Protein AF-C0BCN9-F1 (afdb_monomer_lite)

Secondary structure (DSSP, 8-state):
----SS--HHHHHHTS-HHHHHHHHHHHHHHHHHTT-TTSPP-EEEEEEETTEEEEEEEEE---------

Sequence (70 aa):
MKFRKTGGLSAALEAVSVPKQMRLSGAAVYYLMKNGCTEIPCRFDVIGIAGNKISLRKNAFEYCGDFGIV

Radius of gyration: 13.96 Å; chains: 1; bounding box: 30×36×33 Å

Foldseek 3Di:
DDDDQDDPPVVQLVVCDLVNLAVVLVVVCVVCVVVVNNVPDDADKTWDDHPPDIDIDTRSDDRRYDPPDD

Organism: NCBI:txid470146

InterPro domains:
  IPR003509 UPF0102 protein YraN-like [PF02021] (2-49)
  IPR011856 tRNA endonuclease-like domain superfamily [G3DSA:3.40.1350.10] (1-66)

Structure (mmCIF, N/CA/C/O backbone):
data_AF-C0BCN9-F1
#
_entry.id   AF-C0BCN9-F1
#
loop_
_atom_site.group_PDB
_atom_site.id
_atom_site.type_symbol
_atom_site.label_atom_id
_atom_site.label_alt_id
_atom_site.label_comp_id
_atom_site.label_asym_id
_atom_site.label_entity_id
_atom_site.label_seq_id
_atom_site.pdbx_PDB_ins_code
_atom_site.Cartn_x
_atom_site.Cartn_y
_atom_site.Cartn_z
_atom_site.occupancy
_atom_site.B_iso_or_equiv
_atom_site.auth_seq_id
_atom_site.auth_comp_id
_atom_site.auth_asym_id
_atom_site.auth_atom_id
_atom_site.pdbx_PDB_model_num
ATOM 1 N N . MET A 1 1 ? -1.066 1.685 -14.488 1.00 41.69 1 MET A N 1
ATOM 2 C CA . MET A 1 1 ? -0.391 0.369 -14.560 1.00 41.69 1 MET A CA 1
ATOM 3 C C . MET A 1 1 ? 0.952 0.574 -15.257 1.00 41.69 1 MET A C 1
ATOM 5 O O . MET A 1 1 ? 0.950 1.146 -16.338 1.00 41.69 1 MET A O 1
ATOM 9 N N . LYS A 1 2 ? 2.094 0.271 -14.621 1.00 47.88 2 LYS A N 1
ATOM 10 C CA . LYS A 1 2 ? 3.428 0.514 -15.211 1.00 47.88 2 LYS A CA 1
ATOM 11 C C . LYS A 1 2 ? 4.046 -0.844 -15.534 1.00 47.88 2 LYS A C 1
ATOM 13 O O . LYS A 1 2 ? 4.347 -1.602 -14.621 1.00 47.88 2 LYS A O 1
ATOM 18 N N . PHE A 1 3 ? 4.163 -1.163 -16.818 1.00 44.97 3 PHE A N 1
ATOM 19 C CA . PHE A 1 3 ? 4.672 -2.449 -17.287 1.00 44.97 3 PHE A CA 1
ATOM 20 C C . PHE A 1 3 ? 6.184 -2.358 -17.502 1.00 44.97 3 PHE A C 1
ATOM 22 O O . PHE A 1 3 ? 6.669 -1.422 -18.137 1.00 44.97 3 PHE A O 1
ATOM 29 N N . ARG A 1 4 ? 6.938 -3.329 -16.983 1.00 54.41 4 ARG A N 1
ATOM 30 C CA . ARG A 1 4 ? 8.362 -3.510 -17.288 1.00 54.41 4 ARG A CA 1
ATOM 31 C C . ARG A 1 4 ? 8.549 -4.910 -17.861 1.00 54.41 4 ARG A C 1
ATOM 33 O O . ARG A 1 4 ? 8.054 -5.874 -17.293 1.00 54.41 4 ARG A O 1
ATOM 40 N N . LYS A 1 5 ? 9.254 -5.002 -18.992 1.00 47.47 5 LYS A N 1
ATOM 41 C CA . LYS A 1 5 ? 9.483 -6.253 -19.739 1.00 47.47 5 LYS A CA 1
ATOM 42 C C . LYS A 1 5 ? 10.339 -7.278 -18.981 1.00 47.47 5 LYS A C 1
ATOM 44 O O . LYS A 1 5 ? 10.324 -8.449 -19.339 1.00 47.47 5 LYS A O 1
ATOM 49 N N . THR A 1 6 ? 11.031 -6.867 -17.919 1.00 46.25 6 THR A N 1
ATOM 50 C CA . THR A 1 6 ? 11.921 -7.743 -17.151 1.00 46.25 6 THR A CA 1
ATOM 51 C C . THR A 1 6 ? 12.005 -7.237 -15.714 1.00 46.25 6 THR A C 1
ATOM 53 O O . THR A 1 6 ? 12.418 -6.100 -15.485 1.00 46.25 6 THR A O 1
ATOM 56 N N . GLY A 1 7 ? 11.593 -8.042 -14.734 1.00 49.16 7 GLY A N 1
ATOM 57 C CA . GLY A 1 7 ? 11.781 -7.702 -13.322 1.00 49.16 7 GLY A CA 1
ATO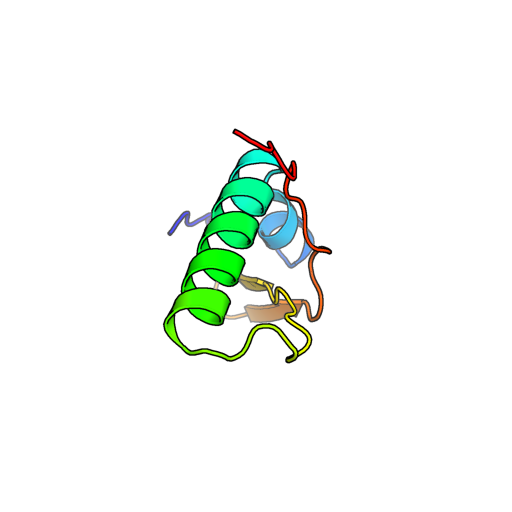M 58 C C . GLY A 1 7 ? 10.899 -8.510 -12.379 1.00 49.16 7 GLY A C 1
ATOM 59 O O . GLY A 1 7 ? 9.681 -8.464 -12.483 1.00 49.16 7 GLY A O 1
ATOM 60 N N . GLY A 1 8 ? 11.524 -9.251 -11.461 1.00 56.66 8 GLY A N 1
ATOM 61 C CA . GLY A 1 8 ? 10.840 -10.028 -10.424 1.00 56.66 8 GLY A CA 1
ATOM 62 C C . GLY A 1 8 ? 10.277 -9.176 -9.276 1.00 56.66 8 GLY A C 1
ATOM 63 O O . GLY A 1 8 ? 10.053 -7.977 -9.413 1.00 56.66 8 GLY A O 1
ATOM 64 N N . LEU A 1 9 ? 10.072 -9.809 -8.117 1.00 53.97 9 LEU A N 1
ATOM 65 C CA . LEU A 1 9 ? 9.448 -9.231 -6.913 1.00 53.97 9 LEU A CA 1
ATOM 66 C C . LEU A 1 9 ? 10.061 -7.891 -6.471 1.00 53.97 9 LEU A C 1
ATOM 68 O O . LEU A 1 9 ? 9.334 -6.972 -6.103 1.00 53.97 9 LEU A O 1
ATOM 72 N N . SER A 1 10 ? 11.385 -7.768 -6.558 1.00 54.78 10 SER A N 1
ATOM 73 C CA . SER A 1 10 ? 12.123 -6.539 -6.263 1.00 54.78 10 SER A CA 1
ATOM 74 C C . SER A 1 10 ? 11.721 -5.396 -7.196 1.00 54.78 10 SER A C 1
ATOM 76 O O . SER A 1 10 ? 11.437 -4.304 -6.730 1.00 54.78 10 SER A O 1
ATOM 78 N N . ALA A 1 11 ? 11.565 -5.648 -8.497 1.00 60.47 11 ALA A N 1
ATOM 79 C CA . ALA A 1 11 ? 11.131 -4.626 -9.450 1.00 60.47 11 ALA A CA 1
ATOM 80 C C . ALA A 1 11 ? 9.668 -4.192 -9.250 1.00 60.47 11 ALA A C 1
ATOM 82 O O . ALA A 1 11 ? 9.316 -3.060 -9.582 1.00 60.47 11 ALA A O 1
ATOM 83 N N . ALA A 1 12 ? 8.819 -5.080 -8.725 1.00 61.06 12 ALA A N 1
ATOM 84 C CA . ALA A 1 12 ? 7.437 -4.754 -8.387 1.00 61.06 12 ALA A CA 1
ATOM 85 C C . ALA A 1 12 ? 7.352 -3.847 -7.150 1.00 61.06 12 ALA A C 1
ATOM 87 O O . ALA A 1 12 ? 6.564 -2.906 -7.140 1.00 61.06 12 ALA A O 1
ATOM 88 N N . LEU A 1 13 ? 8.200 -4.088 -6.146 1.00 61.78 13 LEU A N 1
ATOM 89 C CA . LEU A 1 13 ? 8.309 -3.250 -4.949 1.00 61.78 13 LEU A CA 1
ATOM 90 C C . LEU A 1 13 ? 8.905 -1.872 -5.287 1.00 61.78 13 LEU A C 1
ATOM 92 O O . LEU A 1 13 ? 8.320 -0.852 -4.936 1.00 61.78 13 LEU A O 1
ATOM 96 N N . GLU A 1 14 ? 9.954 -1.837 -6.114 1.00 64.56 14 GLU A N 1
ATOM 97 C CA . GLU A 1 14 ? 10.534 -0.604 -6.678 1.00 64.56 14 GLU A CA 1
ATOM 98 C C . GLU A 1 14 ? 9.528 0.192 -7.531 1.00 64.56 14 GLU A C 1
ATOM 100 O O . GLU A 1 14 ? 9.615 1.415 -7.674 1.00 64.56 14 GLU A O 1
ATOM 105 N N . ALA A 1 15 ? 8.531 -0.482 -8.116 1.00 69.00 15 ALA A N 1
ATOM 106 C CA . ALA A 1 15 ? 7.469 0.187 -8.854 1.00 69.00 15 ALA A CA 1
ATOM 107 C C . ALA A 1 15 ? 6.492 0.933 -7.932 1.00 69.00 15 ALA A C 1
ATOM 109 O O . ALA A 1 15 ? 5.803 1.839 -8.419 1.00 69.00 15 ALA A O 1
ATOM 110 N N . VAL A 1 16 ? 6.436 0.613 -6.637 1.00 74.25 16 VAL A N 1
ATOM 111 C CA . VAL A 1 16 ? 5.648 1.327 -5.625 1.00 74.25 16 VAL A CA 1
ATOM 112 C C . VAL A 1 16 ? 6.572 2.250 -4.833 1.00 74.25 16 VAL A C 1
ATOM 114 O O . VAL A 1 16 ? 6.854 2.042 -3.658 1.00 74.25 16 VAL A O 1
ATOM 117 N N . SER A 1 17 ? 7.054 3.294 -5.507 1.00 83.62 17 SER A N 1
ATOM 118 C CA . SER A 1 17 ? 7.868 4.340 -4.884 1.00 83.62 17 SER A CA 1
ATOM 119 C C . SER A 1 17 ? 7.133 5.027 -3.726 1.00 83.62 17 SER A C 1
ATOM 121 O O . SER A 1 17 ? 5.901 5.068 -3.713 1.00 83.62 17 SER A O 1
ATOM 123 N N 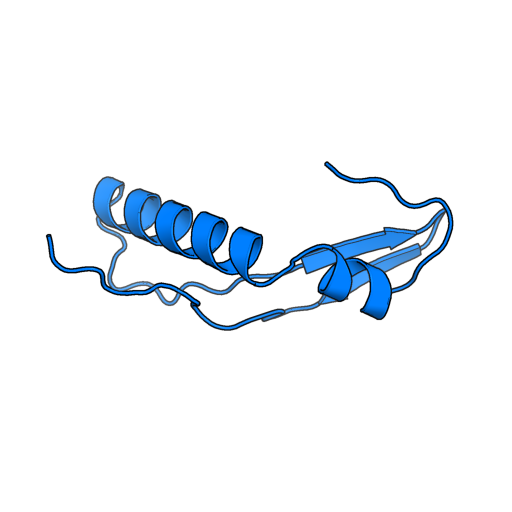. VAL A 1 18 ? 7.878 5.641 -2.802 1.00 83.12 18 VAL A N 1
ATOM 124 C CA . VAL A 1 18 ? 7.336 6.352 -1.623 1.00 83.12 18 VAL A CA 1
ATOM 125 C C . VAL A 1 18 ? 6.160 7.293 -1.964 1.00 83.12 18 VAL A C 1
ATOM 127 O O . VAL A 1 18 ? 5.113 7.181 -1.331 1.00 83.12 18 VAL A O 1
ATOM 130 N N . PRO A 1 19 ? 6.199 8.121 -3.033 1.00 85.00 19 PRO A N 1
ATOM 131 C CA . PRO A 1 19 ? 5.046 8.950 -3.410 1.00 85.00 19 PRO A CA 1
ATOM 132 C C . PRO A 1 19 ? 3.778 8.166 -3.773 1.00 85.00 19 PRO A C 1
ATOM 134 O O . PRO A 1 19 ? 2.662 8.653 -3.590 1.00 85.00 19 PRO A O 1
ATOM 137 N N . LYS A 1 20 ? 3.919 6.953 -4.318 1.00 85.50 20 LYS A N 1
ATOM 138 C CA . LYS A 1 20 ? 2.773 6.081 -4.604 1.00 85.50 20 LYS A CA 1
ATOM 139 C C . LYS A 1 20 ? 2.261 5.412 -3.343 1.00 85.50 20 LYS A C 1
ATOM 141 O O . LYS A 1 20 ? 1.047 5.298 -3.217 1.00 85.50 20 LYS A O 1
ATOM 146 N N . GLN A 1 21 ? 3.154 5.014 -2.437 1.00 88.50 21 GLN A N 1
ATOM 147 C CA . GLN A 1 21 ? 2.770 4.496 -1.123 1.00 88.50 21 GLN A CA 1
ATOM 148 C C . GLN A 1 21 ? 1.924 5.534 -0.376 1.00 88.50 21 GLN A C 1
ATOM 150 O O . GLN A 1 21 ? 0.856 5.182 0.115 1.00 88.50 21 GLN A O 1
ATOM 155 N N . MET A 1 22 ? 2.305 6.817 -0.429 1.00 88.44 22 MET A N 1
ATOM 156 C CA . MET A 1 22 ? 1.513 7.923 0.129 1.00 88.44 22 MET A CA 1
ATOM 157 C C . MET A 1 22 ? 0.125 8.069 -0.481 1.00 88.44 22 MET A C 1
ATOM 159 O O . MET A 1 22 ? -0.879 8.122 0.228 1.00 88.44 22 MET A O 1
ATOM 163 N N . ARG A 1 23 ? 0.038 8.062 -1.812 1.00 88.94 23 ARG A N 1
ATOM 164 C CA . ARG A 1 23 ? -1.255 8.151 -2.505 1.00 88.94 23 ARG A CA 1
ATOM 165 C C . ARG A 1 23 ? -2.162 6.952 -2.222 1.00 88.94 23 ARG A C 1
ATOM 167 O O . ARG A 1 23 ? -3.361 7.133 -2.036 1.00 88.94 23 ARG A O 1
ATOM 174 N N . LEU A 1 24 ? -1.601 5.743 -2.193 1.00 89.44 24 LEU A N 1
ATOM 175 C CA . LEU A 1 24 ? -2.329 4.513 -1.865 1.00 89.44 24 LEU A CA 1
ATOM 176 C C . LEU A 1 24 ? -2.816 4.526 -0.413 1.00 89.44 24 LEU A C 1
ATOM 178 O O . LEU A 1 24 ? -3.962 4.167 -0.160 1.00 89.44 24 LEU A O 1
ATOM 182 N N . SER A 1 25 ? -1.976 4.998 0.507 1.00 89.12 25 SER A N 1
ATOM 183 C CA . SER A 1 25 ? -2.295 5.134 1.929 1.00 89.12 25 SER A CA 1
ATOM 184 C C . SER A 1 25 ? -3.460 6.100 2.155 1.00 89.12 25 SER A C 1
ATOM 186 O O . SER A 1 25 ? -4.449 5.729 2.785 1.00 89.12 25 SER A O 1
ATOM 188 N N . GLY A 1 26 ? -3.414 7.294 1.553 1.00 87.56 26 GLY A N 1
ATOM 189 C CA . GLY A 1 26 ? -4.517 8.258 1.636 1.00 87.56 26 GLY A CA 1
ATOM 190 C C . GLY A 1 26 ? -5.818 7.746 1.005 1.00 87.56 26 GLY A C 1
ATOM 191 O O . GLY A 1 26 ? -6.893 7.903 1.582 1.00 87.56 26 GLY A O 1
ATOM 192 N N . ALA A 1 27 ? -5.735 7.069 -0.147 1.00 89.06 27 ALA A N 1
ATOM 193 C CA . ALA A 1 27 ? -6.905 6.468 -0.789 1.00 89.06 27 ALA A CA 1
ATOM 194 C C . ALA A 1 27 ? -7.543 5.362 0.069 1.00 89.06 27 ALA A C 1
ATOM 196 O O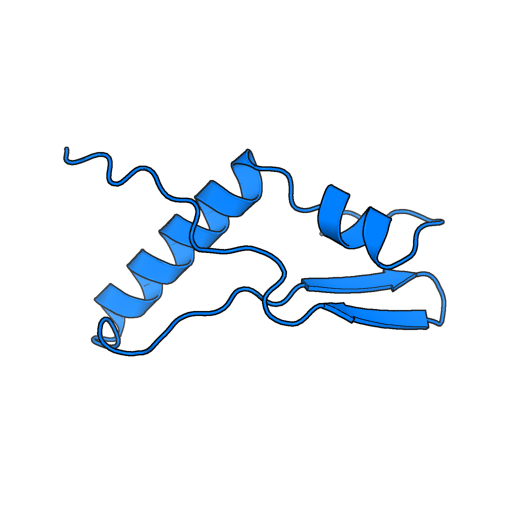 . ALA A 1 27 ? -8.770 5.274 0.142 1.00 89.06 27 ALA A O 1
ATOM 197 N N . ALA A 1 28 ? -6.725 4.541 0.736 1.00 88.81 28 ALA A N 1
ATOM 198 C CA . ALA A 1 28 ? -7.205 3.509 1.647 1.00 88.81 28 ALA A CA 1
ATOM 199 C C . ALA A 1 28 ? -7.927 4.116 2.855 1.00 88.81 28 ALA A C 1
ATOM 201 O O . ALA A 1 28 ? -9.040 3.697 3.157 1.00 88.81 28 ALA A O 1
ATOM 202 N N . VAL A 1 29 ? -7.356 5.147 3.489 1.00 87.19 29 VAL A N 1
ATOM 203 C CA . VAL A 1 29 ? -8.008 5.855 4.605 1.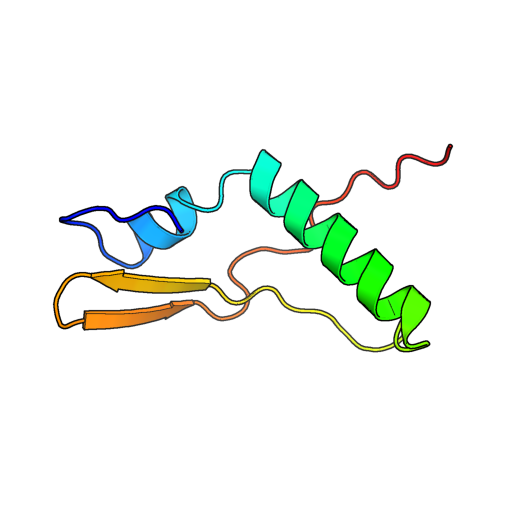00 87.19 29 VAL A CA 1
ATOM 204 C C . VAL A 1 29 ? -9.341 6.454 4.168 1.00 87.19 29 VAL A C 1
ATOM 206 O O . VAL A 1 29 ? -10.354 6.205 4.815 1.00 87.19 29 VAL A O 1
ATOM 209 N N . TYR A 1 30 ? -9.377 7.158 3.033 1.00 88.75 30 TYR A N 1
ATOM 210 C CA . TYR A 1 30 ? -10.624 7.710 2.498 1.00 88.75 30 TYR A CA 1
ATOM 211 C C . TYR A 1 30 ? -11.688 6.623 2.274 1.00 88.75 30 TYR A C 1
ATOM 213 O O . TYR A 1 30 ? -12.850 6.799 2.641 1.00 88.75 30 TYR A O 1
ATOM 221 N N . TYR A 1 31 ? -11.295 5.476 1.710 1.00 89.62 31 TYR A N 1
ATOM 222 C CA . TYR A 1 31 ? -12.196 4.342 1.514 1.00 89.62 31 TYR A CA 1
ATOM 223 C C . TYR A 1 31 ? -12.709 3.770 2.843 1.00 89.62 31 TYR A C 1
ATOM 225 O O . TYR A 1 31 ? -13.903 3.502 2.968 1.00 89.62 31 TYR A O 1
ATOM 233 N N . LEU A 1 32 ? -11.841 3.601 3.844 1.00 88.69 32 LEU A N 1
ATOM 234 C CA . LEU A 1 32 ? -12.234 3.090 5.160 1.00 88.69 32 LEU A CA 1
ATOM 235 C C . LEU A 1 32 ? -13.177 4.058 5.880 1.00 88.69 32 LEU A C 1
ATOM 237 O O . LEU A 1 32 ? -14.195 3.616 6.404 1.00 88.69 32 LEU A O 1
ATOM 241 N N . MET A 1 33 ? -12.895 5.364 5.847 1.00 87.94 33 MET A N 1
ATOM 242 C CA . MET A 1 33 ? -13.761 6.395 6.431 1.00 87.94 33 MET A CA 1
ATOM 243 C C . MET A 1 33 ? -15.136 6.414 5.763 1.00 87.94 33 MET A C 1
ATOM 245 O O . MET A 1 33 ? -16.155 6.408 6.448 1.00 87.94 33 MET A O 1
ATOM 249 N N . LYS A 1 34 ? -15.177 6.376 4.425 1.00 89.69 34 LYS A N 1
ATOM 250 C CA . LYS A 1 34 ? -16.434 6.392 3.667 1.00 89.69 34 LYS A CA 1
ATOM 251 C C . LYS A 1 34 ? -17.315 5.171 3.944 1.00 89.69 34 LYS A C 1
ATOM 253 O O . LYS A 1 34 ? -18.534 5.291 3.911 1.00 89.69 34 LYS A O 1
ATOM 258 N N . ASN A 1 35 ? -16.707 4.014 4.198 1.00 89.12 35 ASN A N 1
ATOM 259 C CA . ASN A 1 35 ? -17.426 2.766 4.454 1.00 89.12 35 ASN A CA 1
ATOM 260 C C . ASN A 1 35 ? -17.604 2.454 5.952 1.00 89.12 35 ASN A C 1
ATOM 262 O O . ASN A 1 35 ? -18.133 1.397 6.281 1.00 89.12 35 ASN A O 1
ATOM 266 N N . GLY A 1 36 ? -17.164 3.335 6.861 1.00 87.38 36 GLY A N 1
ATOM 267 C CA . GLY A 1 36 ? -17.250 3.104 8.309 1.00 87.38 36 GLY A CA 1
ATOM 268 C C . GLY A 1 36 ? -16.374 1.950 8.813 1.00 87.38 36 GLY A C 1
ATOM 269 O O . GLY A 1 36 ? -16.654 1.366 9.851 1.00 87.38 36 GLY A O 1
ATOM 270 N N . CYS A 1 37 ? -15.320 1.594 8.077 1.00 87.19 37 CYS A N 1
ATOM 271 C CA . CYS A 1 37 ? -14.445 0.453 8.357 1.00 87.19 37 CYS A CA 1
ATOM 272 C C . CYS A 1 37 ? -13.100 0.863 8.978 1.00 87.19 37 CYS A C 1
ATOM 274 O O . CYS A 1 37 ? -12.112 0.149 8.834 1.00 87.19 37 CYS A O 1
ATOM 276 N N . THR A 1 38 ? -13.020 2.020 9.633 1.00 79.25 38 THR A N 1
ATOM 277 C CA . THR A 1 38 ? -11.759 2.588 10.147 1.00 79.25 38 THR A CA 1
ATOM 278 C C . THR A 1 38 ? -11.065 1.728 11.203 1.00 79.25 38 THR A C 1
ATOM 280 O O . THR A 1 38 ? -9.867 1.880 11.409 1.00 79.25 38 THR A O 1
ATOM 283 N N . GLU A 1 39 ? -11.790 0.814 11.846 1.00 82.00 39 GLU A N 1
ATOM 284 C CA . GLU A 1 39 ? -11.257 -0.111 12.854 1.00 82.00 39 GLU A CA 1
ATOM 285 C C . GLU A 1 39 ? -10.655 -1.392 12.246 1.00 82.00 39 GLU A C 1
ATOM 287 O O . GLU A 1 39 ? -10.059 -2.203 12.954 1.00 82.00 39 GLU A O 1
ATOM 292 N N . ILE A 1 40 ? -10.793 -1.597 10.930 1.00 83.81 40 ILE A N 1
ATOM 293 C CA . ILE A 1 40 ? -10.293 -2.795 10.250 1.00 83.81 40 ILE A CA 1
ATOM 294 C C . ILE A 1 40 ? -8.822 -2.589 9.856 1.00 83.81 40 ILE A C 1
ATOM 296 O O . ILE A 1 40 ? -8.511 -1.623 9.152 1.00 83.81 40 ILE A O 1
ATOM 300 N N . PRO A 1 41 ? -7.904 -3.507 10.226 1.00 82.31 41 PRO A N 1
ATOM 301 C CA . PRO A 1 41 ? -6.503 -3.398 9.841 1.00 82.31 41 PRO A CA 1
ATOM 302 C C . PRO A 1 41 ? -6.354 -3.451 8.315 1.00 82.31 41 PRO A C 1
ATOM 304 O O . PRO A 1 41 ? -6.744 -4.421 7.659 1.00 82.31 41 PRO A O 1
ATOM 307 N N . CYS A 1 42 ? -5.762 -2.402 7.746 1.00 84.31 42 CYS A N 1
ATOM 308 C CA . CYS A 1 42 ? -5.491 -2.300 6.318 1.00 84.31 42 CYS A CA 1
ATOM 309 C C . CYS A 1 42 ? -4.065 -2.770 6.011 1.00 84.31 42 CYS A C 1
ATOM 311 O O . CYS A 1 42 ? -3.116 -2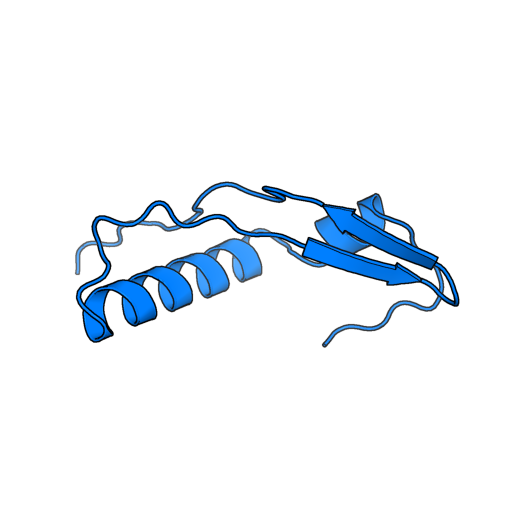.339 6.662 1.00 84.31 42 CYS A O 1
ATOM 313 N N . ARG A 1 43 ? -3.908 -3.635 5.002 1.00 90.44 43 ARG A N 1
ATOM 314 C CA . ARG A 1 43 ? -2.599 -4.076 4.498 1.00 90.44 43 ARG A CA 1
ATOM 315 C C . ARG A 1 43 ? -2.459 -3.762 3.017 1.00 90.44 43 ARG A C 1
ATOM 317 O O . ARG A 1 43 ? -3.426 -3.882 2.263 1.00 90.44 43 ARG A O 1
ATOM 324 N N . PHE A 1 44 ? -1.241 -3.442 2.594 1.00 89.44 44 PHE A N 1
ATOM 325 C CA . PHE A 1 44 ? -0.940 -3.176 1.193 1.00 89.44 44 PHE A CA 1
ATOM 326 C C . PHE A 1 44 ? -0.178 -4.346 0.582 1.00 89.44 44 PHE A C 1
ATOM 328 O O . PHE A 1 44 ? 1.005 -4.548 0.847 1.00 89.44 44 PHE A O 1
ATOM 335 N N . ASP A 1 45 ? -0.858 -5.124 -0.254 1.00 89.62 45 ASP A N 1
ATOM 336 C CA . ASP A 1 45 ? -0.259 -6.244 -0.976 1.00 89.62 45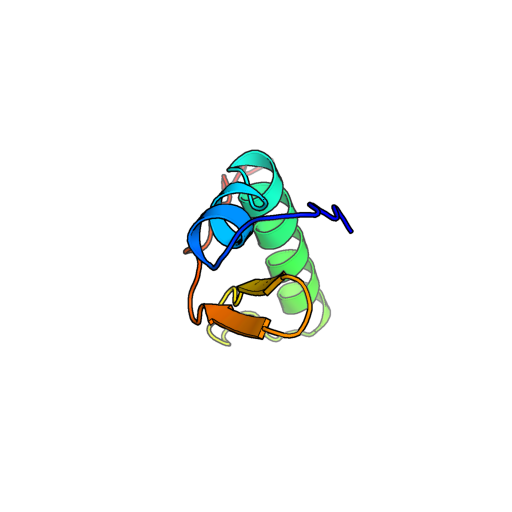 ASP A CA 1
ATOM 337 C C . ASP A 1 45 ? 0.158 -5.793 -2.390 1.00 89.62 45 ASP A C 1
ATOM 339 O O . ASP A 1 45 ? -0.562 -5.052 -3.062 1.00 89.62 45 ASP A O 1
ATOM 343 N N . VAL A 1 46 ? 1.325 -6.241 -2.865 1.00 87.31 46 VAL A N 1
ATOM 344 C CA . VAL A 1 46 ? 1.840 -5.916 -4.208 1.00 87.31 46 VAL A CA 1
ATOM 345 C C . VAL A 1 46 ? 1.988 -7.191 -5.020 1.00 87.31 46 VAL A C 1
ATOM 347 O O . VAL A 1 46 ? 2.685 -8.124 -4.624 1.00 87.31 46 VAL A O 1
ATOM 350 N N . ILE A 1 47 ? 1.356 -7.216 -6.190 1.00 85.44 47 ILE A N 1
ATOM 351 C CA . ILE A 1 47 ? 1.476 -8.311 -7.150 1.00 85.44 47 ILE A CA 1
ATOM 352 C C . ILE A 1 47 ? 2.431 -7.873 -8.259 1.00 85.44 47 ILE A C 1
ATOM 354 O O . ILE A 1 47 ? 2.172 -6.909 -8.980 1.00 85.44 47 ILE A O 1
ATOM 358 N N . GLY A 1 48 ? 3.544 -8.588 -8.392 1.00 84.62 48 GLY A N 1
ATOM 359 C CA . GLY A 1 48 ? 4.468 -8.461 -9.511 1.00 84.62 48 GLY A CA 1
ATOM 360 C C . GLY A 1 48 ? 4.109 -9.453 -10.609 1.00 84.62 48 GLY A C 1
ATOM 361 O O . GLY A 1 48 ? 4.049 -10.654 -10.353 1.00 84.62 48 GLY A O 1
ATOM 362 N N . ILE A 1 49 ? 3.897 -8.961 -11.827 1.00 82.69 49 ILE A N 1
ATOM 363 C CA . ILE A 1 49 ? 3.666 -9.791 -13.014 1.00 82.69 49 ILE A CA 1
ATOM 364 C C . ILE A 1 49 ? 4.861 -9.601 -13.945 1.00 82.69 49 ILE A C 1
ATOM 366 O O . ILE A 1 49 ? 5.115 -8.487 -14.408 1.00 82.69 49 ILE A O 1
ATOM 370 N N . ALA A 1 50 ? 5.597 -10.680 -14.203 1.00 80.06 50 ALA A N 1
ATOM 371 C CA . ALA A 1 50 ? 6.781 -10.677 -15.053 1.00 80.06 50 ALA A CA 1
ATOM 372 C C . ALA A 1 50 ? 6.731 -11.861 -16.027 1.00 80.06 50 ALA A C 1
ATOM 374 O O . ALA A 1 50 ? 7.025 -13.001 -15.658 1.00 80.06 50 ALA A O 1
ATOM 375 N N . GLY A 1 51 ? 6.338 -11.595 -17.276 1.00 80.06 51 GLY A N 1
ATOM 376 C CA . GLY A 1 51 ? 6.084 -12.647 -18.265 1.00 80.06 51 GLY A CA 1
ATOM 377 C C . GLY A 1 51 ? 5.021 -13.626 -17.756 1.00 80.06 51 GLY A C 1
ATOM 378 O O . GLY A 1 51 ? 3.927 -13.206 -17.397 1.00 80.06 51 GLY A O 1
ATOM 379 N N . ASN A 1 52 ? 5.377 -14.910 -17.661 1.00 80.88 52 ASN A N 1
ATOM 380 C CA . ASN A 1 52 ? 4.506 -15.976 -17.141 1.00 80.88 52 ASN A CA 1
ATOM 381 C C . ASN A 1 52 ? 4.596 -16.178 -15.619 1.00 80.88 52 ASN A C 1
ATOM 383 O O . ASN A 1 52 ? 4.018 -17.126 -15.090 1.00 80.88 52 ASN A O 1
ATOM 387 N N . LYS A 1 53 ? 5.346 -15.337 -14.898 1.00 78.19 53 LYS A N 1
ATOM 388 C CA . LYS A 1 53 ? 5.544 -15.485 -13.454 1.00 78.19 53 LYS A CA 1
ATOM 389 C C . LYS A 1 53 ? 4.765 -14.413 -12.702 1.00 78.19 53 LYS A C 1
ATOM 391 O O . LYS A 1 53 ? 4.967 -13.218 -12.921 1.00 78.19 53 LYS A O 1
ATOM 396 N N . ILE A 1 54 ? 3.897 -14.857 -11.799 1.00 83.62 54 ILE A N 1
ATOM 397 C CA . ILE A 1 54 ? 3.156 -14.001 -10.872 1.00 83.62 54 ILE A CA 1
ATOM 398 C C . ILE A 1 54 ? 3.763 -14.194 -9.486 1.00 83.62 54 ILE A C 1
ATOM 400 O O . ILE A 1 54 ? 3.885 -15.321 -9.009 1.00 83.62 54 ILE A O 1
ATOM 404 N N . SER A 1 55 ? 4.134 -13.093 -8.841 1.00 83.12 55 SER A N 1
ATOM 405 C CA . SER A 1 55 ? 4.661 -13.096 -7.480 1.00 83.12 55 SER A CA 1
ATOM 406 C C . SER A 1 55 ? 3.826 -12.173 -6.605 1.00 83.12 55 SER A C 1
ATOM 408 O O . SER A 1 55 ? 3.672 -10.993 -6.913 1.00 83.12 55 SER A O 1
ATOM 410 N N . LEU A 1 56 ? 3.318 -12.695 -5.492 1.00 84.75 56 LEU A N 1
ATOM 411 C CA . LEU A 1 56 ? 2.593 -11.915 -4.494 1.00 84.75 56 LEU A CA 1
ATOM 412 C C . LEU A 1 56 ? 3.537 -11.540 -3.349 1.00 84.75 56 LEU A C 1
ATOM 414 O O . LEU A 1 56 ? 4.070 -12.417 -2.667 1.00 84.75 56 LEU A O 1
ATOM 418 N N . ARG A 1 57 ? 3.697 -10.240 -3.096 1.00 84.94 57 ARG A N 1
ATOM 419 C CA . ARG A 1 57 ? 4.242 -9.731 -1.839 1.00 84.94 57 ARG A CA 1
ATOM 420 C C . ARG A 1 57 ? 3.087 -9.334 -0.934 1.00 84.94 57 ARG A C 1
ATOM 422 O O . ARG A 1 57 ? 2.434 -8.322 -1.173 1.00 84.94 57 ARG A O 1
ATOM 429 N N . LYS A 1 58 ? 2.860 -10.131 0.107 1.00 88.62 58 LYS A N 1
ATOM 430 C CA . LYS A 1 58 ? 1.954 -9.751 1.192 1.00 88.62 58 LYS A CA 1
ATOM 431 C C . LYS A 1 58 ? 2.621 -8.695 2.068 1.00 88.62 58 LYS A C 1
ATOM 433 O O . LYS A 1 58 ? 3.827 -8.805 2.292 1.00 88.62 58 LYS A O 1
ATOM 438 N N . ASN A 1 59 ? 1.846 -7.727 2.551 1.00 88.69 59 ASN A N 1
ATOM 439 C CA . ASN A 1 59 ? 2.325 -6.616 3.376 1.00 88.69 59 ASN A CA 1
ATOM 440 C C . ASN A 1 59 ? 3.589 -5.966 2.784 1.00 88.69 59 ASN A C 1
ATOM 442 O O . ASN A 1 59 ? 4.664 -5.961 3.382 1.00 88.69 59 ASN A O 1
ATOM 446 N N . ALA A 1 60 ? 3.483 -5.534 1.529 1.00 87.38 60 ALA A N 1
ATOM 447 C CA . ALA A 1 60 ? 4.600 -5.018 0.754 1.00 87.38 60 ALA A CA 1
ATOM 448 C C . ALA A 1 60 ? 5.172 -3.718 1.330 1.00 87.38 60 ALA A C 1
ATOM 450 O O . ALA A 1 60 ? 6.359 -3.462 1.146 1.00 87.38 60 ALA A O 1
ATOM 451 N N . PHE A 1 61 ? 4.341 -2.925 2.005 1.00 87.25 61 PHE A N 1
ATOM 452 C CA . PHE A 1 61 ? 4.736 -1.733 2.744 1.00 87.25 61 PHE A CA 1
ATOM 453 C C . PHE A 1 61 ? 3.698 -1.422 3.831 1.00 87.25 61 PHE A C 1
ATOM 455 O O . PHE A 1 61 ? 2.532 -1.811 3.714 1.00 87.25 61 PHE A O 1
ATOM 462 N N . GLU A 1 62 ? 4.137 -0.733 4.882 1.00 88.88 62 GLU A N 1
ATOM 463 C CA . GLU A 1 62 ? 3.261 -0.209 5.933 1.00 88.88 62 GLU A CA 1
ATOM 464 C C . GLU A 1 62 ? 2.589 1.093 5.494 1.00 88.88 62 GLU A C 1
ATOM 466 O O . GLU A 1 62 ? 3.007 1.721 4.522 1.00 88.88 62 GLU A O 1
ATOM 471 N N . TYR A 1 63 ? 1.548 1.513 6.215 1.00 86.31 63 TYR A N 1
ATOM 472 C CA . TYR A 1 63 ? 0.902 2.798 5.969 1.00 86.31 63 TYR A CA 1
ATOM 473 C C . TYR A 1 63 ? 1.945 3.921 5.947 1.00 86.31 63 TYR A C 1
ATOM 475 O O . TYR A 1 63 ? 2.641 4.178 6.927 1.00 86.31 63 TYR A O 1
ATOM 483 N N . CYS A 1 64 ? 2.038 4.592 4.806 1.00 81.56 64 CYS A N 1
ATOM 484 C CA . CYS A 1 64 ? 2.938 5.708 4.599 1.00 81.56 64 CYS A CA 1
ATOM 485 C C . CYS A 1 64 ? 2.047 6.905 4.325 1.00 81.56 64 CYS A C 1
ATOM 487 O O . CYS A 1 64 ? 1.721 7.179 3.182 1.00 81.56 64 CYS A O 1
ATOM 489 N N . GLY A 1 65 ? 1.558 7.564 5.361 1.00 70.81 65 GLY A N 1
ATOM 490 C CA . GLY A 1 65 ? 0.802 8.796 5.215 1.00 70.81 65 GLY A CA 1
ATOM 491 C C . GLY A 1 65 ? 1.326 9.787 6.223 1.00 70.81 65 GLY A C 1
ATOM 492 O O . GLY A 1 65 ? 1.428 9.465 7.404 1.00 70.81 65 GLY A O 1
ATOM 493 N N . ASP A 1 66 ? 1.649 10.984 5.753 1.00 60.22 66 ASP A N 1
ATOM 494 C CA . ASP A 1 66 ? 1.691 12.121 6.650 1.00 60.22 66 ASP A CA 1
ATOM 495 C C . ASP A 1 66 ? 0.240 12.349 7.081 1.00 60.22 66 ASP A C 1
ATOM 497 O O . ASP A 1 66 ? -0.633 12.582 6.238 1.00 60.22 66 ASP A O 1
ATOM 501 N N . PHE A 1 67 ? -0.052 12.199 8.374 1.00 54.69 67 PHE A N 1
ATOM 502 C CA . PHE A 1 67 ? -1.263 12.770 8.958 1.00 54.69 67 PHE A CA 1
ATOM 503 C C . PHE A 1 67 ? -1.058 14.290 8.937 1.00 54.69 67 PHE A C 1
ATOM 505 O O . PHE A 1 67 ? -0.836 14.920 9.966 1.00 54.69 67 PHE A O 1
ATOM 512 N N . GLY A 1 68 ? -1.075 14.866 7.733 1.00 46.47 68 GLY A N 1
ATOM 513 C CA . GLY A 1 68 ? -1.192 16.290 7.510 1.00 46.47 68 GLY A CA 1
ATOM 514 C C . GLY A 1 68 ? -2.570 16.676 8.008 1.00 46.47 68 GLY A C 1
ATOM 515 O O . GLY A 1 68 ? -3.545 16.675 7.256 1.00 46.47 68 GLY A O 1
ATOM 516 N N . ILE A 1 69 ? -2.659 16.890 9.319 1.00 37.06 69 ILE A N 1
ATOM 517 C CA . ILE A 1 69 ? -3.704 17.690 9.928 1.00 37.06 69 ILE A CA 1
ATOM 518 C C . ILE A 1 69 ? -3.643 19.025 9.184 1.00 37.06 69 ILE A C 1
ATOM 520 O O . ILE A 1 69 ? -2.617 19.695 9.225 1.00 37.06 69 ILE A O 1
ATOM 524 N N . VAL A 1 70 ? -4.713 19.257 8.420 1.00 42.12 70 VAL A N 1
ATOM 525 C CA . VAL A 1 70 ? -5.257 20.524 7.904 1.00 42.12 70 VAL A CA 1
ATOM 526 C C . VAL A 1 70 ? -4.417 21.789 8.071 1.00 42.12 70 VAL A C 1
ATOM 528 O O . VAL A 1 70 ? -4.073 22.149 9.217 1.00 42.12 70 VAL A O 1
#

pLDDT: mean 76.11, std 15.83, range [37.06, 90.44]